Protein AF-A0A3C1B3R8-F1 (afdb_monomer)

Foldseek 3Di:
DPDDDPQVPNDPDDDDPDPVRVVVVQCCCVPVVVDAAADWDDDDPAIHGDDDPPDDPRRSVRNVVVRVVVRVVVVVCVVVVD

Sequence (82 aa):
KGFSSPVVGDADLLVVPNITTGNVLGKCLQYSAGAKMAGIIVGAQIPIVLTSRGASSEEKYLSLALAAMVYTTASAMARTGS

Secondary structure (DSSP, 8-state):
-----TTTT--S----SSHHHHHHHHHHHHHTS-------B-SSSS-B----TT--HHHHHHHHHHHHHHHHHHHHHHHHT-

Radius of gyration: 15.74 Å; Cα contacts (8 Å, |Δi|>4): 49; chains: 1; bounding box: 39×29×40 Å

Structure (mmCIF, N/CA/C/O backbone):
data_AF-A0A3C1B3R8-F1
#
_entry.id   AF-A0A3C1B3R8-F1
#
loop_
_atom_site.group_PDB
_atom_site.id
_atom_site.type_symbo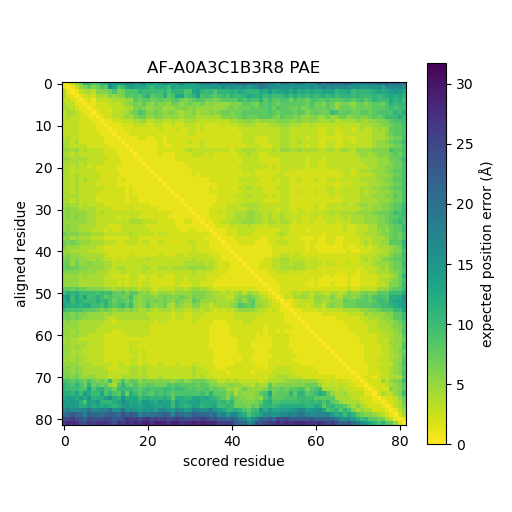l
_atom_site.label_atom_id
_atom_site.label_alt_id
_atom_site.label_comp_id
_atom_site.label_asym_id
_atom_site.label_entity_id
_atom_site.label_seq_id
_atom_site.pdbx_PDB_ins_code
_atom_site.Cartn_x
_atom_site.Cartn_y
_atom_site.Cartn_z
_atom_site.occupancy
_atom_site.B_iso_or_equiv
_atom_site.auth_seq_id
_atom_site.auth_comp_id
_atom_site.auth_asym_id
_atom_site.auth_atom_id
_atom_site.pdbx_PDB_model_num
ATOM 1 N N . LYS A 1 1 ? -2.308 -13.917 -24.569 1.00 68.62 1 LYS A N 1
ATOM 2 C CA . LYS A 1 1 ? -2.333 -15.298 -24.015 1.00 68.62 1 LYS A CA 1
ATOM 3 C C . LYS A 1 1 ? -3.748 -15.913 -23.935 1.00 68.62 1 LYS A C 1
ATOM 5 O O . LYS A 1 1 ? -3.885 -16.931 -23.283 1.00 68.62 1 LYS A O 1
ATOM 10 N N . GLY A 1 2 ? -4.786 -15.359 -24.584 1.00 85.69 2 GLY A N 1
ATOM 11 C CA . GLY A 1 2 ? -6.108 -16.013 -24.667 1.00 85.69 2 GLY A CA 1
ATOM 12 C C . GLY A 1 2 ? -6.840 -16.249 -23.336 1.00 85.69 2 GLY A C 1
ATOM 13 O O . GLY A 1 2 ? -7.724 -17.093 -23.285 1.00 85.69 2 GLY A O 1
ATOM 14 N N . PHE A 1 3 ? -6.472 -15.542 -22.261 1.00 86.31 3 PHE A N 1
ATOM 15 C CA . PHE A 1 3 ? -7.135 -15.672 -20.962 1.00 86.31 3 PHE A CA 1
ATOM 16 C C . PHE A 1 3 ? -8.430 -14.859 -20.937 1.00 86.31 3 PHE A C 1
ATOM 18 O O . PHE A 1 3 ? -8.421 -13.689 -21.313 1.00 86.31 3 PHE A O 1
ATOM 25 N N . SER A 1 4 ? -9.511 -15.475 -20.458 1.00 91.56 4 SER A N 1
ATOM 26 C CA . SER A 1 4 ? -10.784 -14.810 -20.174 1.00 91.56 4 SER A CA 1
ATOM 27 C C . SER A 1 4 ? -10.962 -14.705 -18.660 1.00 91.56 4 SER A C 1
ATOM 29 O O . SER A 1 4 ? -10.909 -15.711 -17.954 1.00 91.56 4 SER A O 1
ATOM 31 N N . SER A 1 5 ? -11.092 -13.479 -18.157 1.00 90.81 5 SER A N 1
ATOM 32 C CA . SER A 1 5 ? -11.379 -13.170 -16.754 1.00 90.81 5 SER A CA 1
ATOM 33 C C . SER A 1 5 ? -11.982 -11.758 -16.667 1.00 90.81 5 SER A C 1
ATOM 35 O O . SER A 1 5 ? -11.662 -10.925 -17.520 1.00 90.81 5 SER A O 1
ATOM 37 N N . 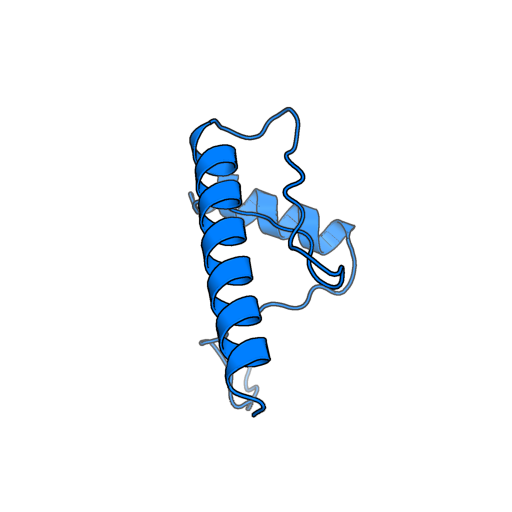PRO A 1 6 ? -12.825 -11.461 -15.660 1.00 93.19 6 PRO A N 1
ATOM 38 C CA . PRO A 1 6 ? -13.447 -10.144 -15.503 1.00 93.19 6 PRO A CA 1
ATOM 39 C C . PRO A 1 6 ? -12.473 -8.966 -15.349 1.00 93.19 6 PRO A C 1
ATOM 41 O O . PRO A 1 6 ? -12.883 -7.833 -15.549 1.00 93.19 6 PRO A O 1
ATOM 44 N N . VAL A 1 7 ? -11.208 -9.220 -14.996 1.00 92.69 7 VAL A N 1
ATOM 45 C CA . VAL A 1 7 ? -10.206 -8.180 -14.668 1.00 92.69 7 VAL A CA 1
ATOM 46 C C . VAL A 1 7 ? -9.007 -8.169 -15.626 1.00 92.69 7 VAL A C 1
ATOM 48 O O . VAL A 1 7 ? -7.932 -7.660 -15.306 1.00 9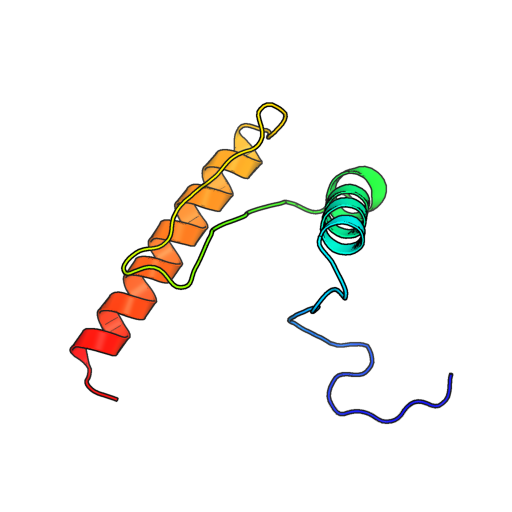2.69 7 VAL A O 1
ATOM 51 N N . VAL A 1 8 ? -9.122 -8.809 -16.796 1.00 93.12 8 VAL A N 1
ATOM 52 C CA . VAL A 1 8 ? -7.999 -8.909 -17.744 1.00 93.12 8 VAL A CA 1
ATOM 53 C C . VAL A 1 8 ? -7.605 -7.526 -18.255 1.00 93.12 8 VAL A C 1
ATOM 55 O O . VAL A 1 8 ? -8.353 -6.896 -18.992 1.00 93.12 8 VAL A O 1
ATOM 58 N N . GLY A 1 9 ? -6.383 -7.104 -17.923 1.00 91.12 9 GLY A N 1
ATOM 59 C CA . GLY A 1 9 ? -5.805 -5.837 -18.381 1.00 91.12 9 GLY A CA 1
ATOM 60 C C . GLY A 1 9 ? -6.266 -4.604 -17.605 1.00 91.12 9 GLY A C 1
ATOM 61 O O . GLY A 1 9 ? -5.726 -3.532 -17.855 1.00 91.12 9 GLY A O 1
ATOM 62 N N . ASP A 1 10 ? -7.192 -4.763 -16.661 1.00 93.88 10 ASP A N 1
ATOM 63 C CA . ASP A 1 10 ? -7.786 -3.669 -15.894 1.00 93.88 10 ASP A CA 1
ATOM 64 C C . ASP A 1 10 ? -8.070 -4.138 -14.460 1.00 93.88 10 ASP A C 1
ATOM 66 O O . ASP A 1 10 ? -9.183 -4.514 -14.101 1.00 93.88 10 ASP A O 1
ATOM 70 N N . ALA A 1 11 ? -7.005 -4.260 -13.667 1.00 94.75 11 ALA A N 1
ATOM 71 C CA . ALA A 1 11 ? -7.079 -4.724 -12.288 1.00 94.75 11 ALA A CA 1
ATOM 72 C C . ALA A 1 11 ? -6.674 -3.599 -11.331 1.00 94.75 11 ALA A C 1
ATOM 74 O O . ALA A 1 11 ? -5.558 -3.090 -11.421 1.00 94.75 11 ALA A O 1
ATOM 75 N N . ASP A 1 12 ? -7.539 -3.290 -10.363 1.00 95.06 12 ASP A N 1
ATOM 76 C CA . ASP A 1 12 ? -7.257 -2.296 -9.318 1.00 95.06 12 ASP A CA 1
ATOM 77 C C . ASP A 1 12 ? -6.307 -2.822 -8.227 1.00 95.06 12 ASP A C 1
ATOM 79 O O . ASP A 1 12 ? -5.601 -2.053 -7.574 1.00 95.06 12 ASP A O 1
ATOM 83 N N . LEU A 1 13 ? -6.290 -4.145 -8.007 1.00 94.00 13 LEU A N 1
ATOM 84 C CA . LEU A 1 13 ? -5.523 -4.798 -6.945 1.00 94.00 13 LEU A CA 1
ATOM 85 C C . LEU A 1 13 ? -4.724 -5.991 -7.473 1.00 94.00 13 LEU A C 1
ATOM 87 O O . LEU A 1 13 ? -5.260 -6.898 -8.110 1.00 94.00 13 LEU A O 1
ATOM 91 N N . LEU A 1 14 ? -3.440 -6.028 -7.116 1.00 95.25 14 LEU A N 1
ATOM 92 C CA . LEU A 1 14 ? -2.537 -7.132 -7.422 1.00 95.25 14 LEU A CA 1
ATOM 93 C C . LEU A 1 14 ? -2.172 -7.884 -6.141 1.00 95.25 14 LEU A C 1
ATOM 95 O O . LEU A 1 14 ? -1.471 -7.359 -5.275 1.00 95.25 14 LEU A O 1
ATOM 99 N N . VAL A 1 15 ? -2.608 -9.139 -6.038 1.00 96.00 15 VAL A N 1
ATOM 100 C CA . VAL A 1 15 ? -2.189 -10.042 -4.960 1.00 96.00 15 VAL A CA 1
ATOM 101 C C . VAL A 1 15 ? -0.927 -10.776 -5.396 1.00 96.00 15 VAL A C 1
ATOM 103 O O . VAL A 1 15 ? -0.900 -11.447 -6.426 1.00 96.00 15 VAL A O 1
ATOM 106 N N . VAL A 1 16 ? 0.134 -10.642 -4.607 1.00 97.75 16 VAL A N 1
ATOM 107 C CA . VAL A 1 16 ? 1.433 -11.256 -4.893 1.00 97.75 16 VAL A CA 1
ATOM 108 C C . VAL A 1 16 ? 1.575 -12.605 -4.183 1.00 97.75 16 VAL A C 1
ATOM 110 O O . VAL A 1 16 ? 1.049 -12.775 -3.085 1.00 97.75 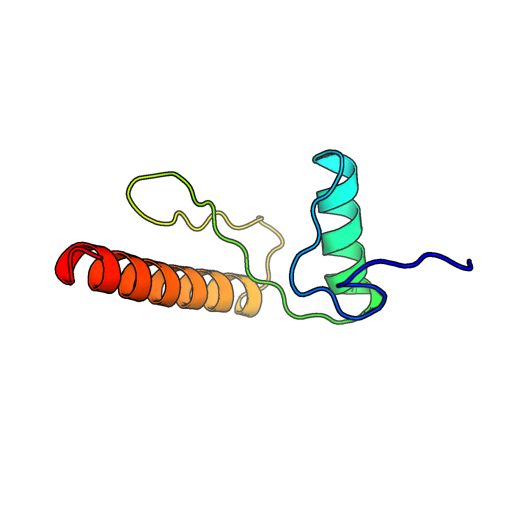16 VAL A O 1
ATOM 113 N N . PRO A 1 17 ? 2.312 -13.571 -4.761 1.00 97.88 17 PRO A N 1
ATOM 114 C CA . PRO A 1 17 ? 2.429 -14.917 -4.196 1.00 97.88 17 PRO A CA 1
ATOM 115 C C . PRO A 1 17 ? 3.254 -14.975 -2.902 1.00 97.88 17 PRO A C 1
ATOM 117 O O . PRO A 1 17 ? 3.116 -15.91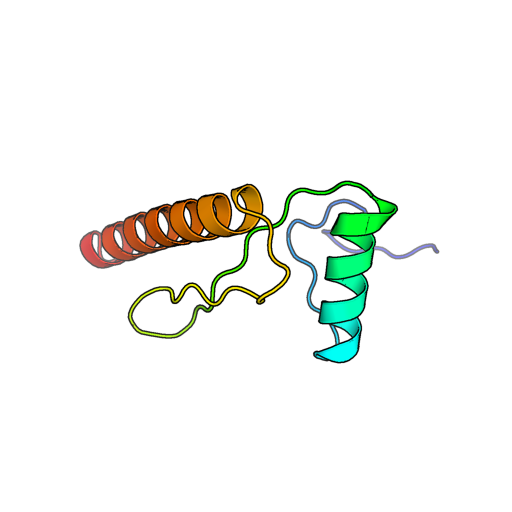9 -2.131 1.00 97.88 17 PRO A O 1
ATOM 120 N N . ASN A 1 18 ? 4.154 -14.012 -2.675 1.00 98.19 18 ASN A N 1
ATOM 121 C CA . ASN A 1 18 ? 4.989 -13.918 -1.477 1.00 98.19 18 ASN A CA 1
ATOM 122 C C . ASN A 1 18 ? 5.601 -12.511 -1.325 1.00 98.19 18 ASN A C 1
ATOM 124 O O . ASN A 1 18 ? 5.542 -11.679 -2.237 1.00 98.19 18 ASN A O 1
ATOM 128 N N . ILE A 1 19 ? 6.234 -12.269 -0.170 1.00 97.00 19 ILE A N 1
ATOM 129 C CA . ILE A 1 19 ? 6.842 -10.978 0.186 1.00 97.00 19 ILE A CA 1
ATOM 130 C C . ILE A 1 19 ? 7.975 -10.559 -0.758 1.00 97.00 19 ILE A C 1
ATOM 132 O O . ILE A 1 19 ? 8.112 -9.376 -1.070 1.00 97.00 19 ILE A O 1
ATOM 136 N N . THR A 1 20 ? 8.768 -11.513 -1.248 1.00 98.00 20 THR A N 1
ATOM 137 C CA . THR A 1 20 ? 9.882 -11.227 -2.156 1.00 98.00 20 TH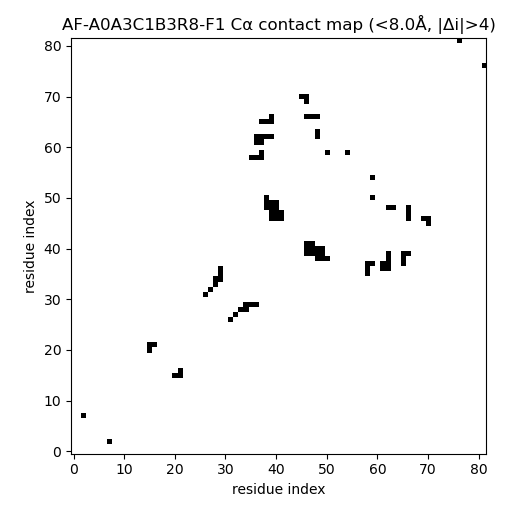R A CA 1
ATOM 138 C C . THR A 1 20 ? 9.352 -10.681 -3.477 1.00 98.00 20 THR A C 1
ATOM 140 O O . THR A 1 20 ? 9.812 -9.634 -3.929 1.00 98.00 20 THR A O 1
ATOM 143 N N . THR A 1 21 ? 8.334 -11.324 -4.056 1.00 98.25 21 THR A N 1
ATOM 144 C CA . THR A 1 21 ? 7.673 -10.847 -5.277 1.00 98.25 21 THR A CA 1
ATOM 145 C C . THR A 1 21 ? 7.028 -9.477 -5.071 1.00 98.25 21 THR A C 1
ATOM 147 O O . THR A 1 21 ? 7.196 -8.607 -5.922 1.00 98.25 21 THR A O 1
ATOM 150 N N . GLY A 1 22 ? 6.360 -9.247 -3.935 1.00 97.06 22 GLY A N 1
ATOM 151 C CA . GLY A 1 22 ? 5.776 -7.941 -3.603 1.00 97.06 22 GLY A CA 1
ATOM 152 C C . GLY A 1 22 ? 6.801 -6.813 -3.523 1.00 97.06 22 GLY A C 1
ATOM 153 O O . GLY A 1 22 ? 6.626 -5.768 -4.145 1.00 97.06 22 GLY A O 1
ATOM 154 N N . ASN A 1 23 ? 7.905 -7.041 -2.811 1.00 95.19 23 ASN A N 1
ATOM 155 C CA . ASN A 1 23 ? 8.978 -6.057 -2.667 1.00 95.19 23 ASN A CA 1
ATOM 156 C C . ASN A 1 23 ? 9.641 -5.728 -4.012 1.00 95.19 23 ASN A C 1
ATOM 158 O O . ASN A 1 23 ? 9.906 -4.564 -4.305 1.00 95.19 23 ASN A O 1
ATOM 162 N N . VAL A 1 24 ? 9.901 -6.746 -4.841 1.00 97.44 24 VAL A N 1
ATOM 163 C CA . VAL A 1 24 ? 10.468 -6.544 -6.182 1.00 97.44 24 VAL A CA 1
ATOM 164 C C . VAL A 1 24 ? 9.498 -5.757 -7.060 1.00 97.44 24 VAL A C 1
ATOM 166 O O . VAL A 1 24 ? 9.907 -4.756 -7.640 1.00 97.44 24 VAL A O 1
ATOM 169 N N . LEU A 1 25 ? 8.217 -6.141 -7.105 1.00 97.12 25 LEU A N 1
ATOM 170 C CA . LEU A 1 25 ? 7.196 -5.437 -7.886 1.00 97.12 25 LEU A CA 1
ATOM 171 C C . LEU A 1 25 ? 7.084 -3.963 -7.477 1.00 97.12 25 LEU A C 1
ATOM 173 O O . LEU A 1 25 ? 7.149 -3.089 -8.339 1.00 97.12 25 LEU A O 1
ATOM 177 N N . GLY A 1 26 ? 6.980 -3.679 -6.174 1.00 94.75 26 GLY A N 1
ATOM 178 C CA . GLY A 1 26 ? 6.894 -2.309 -5.661 1.00 94.75 26 GLY A CA 1
ATOM 179 C C . GLY A 1 26 ? 8.099 -1.455 -6.062 1.00 94.75 26 GLY A C 1
ATOM 180 O O . GLY A 1 26 ? 7.934 -0.333 -6.537 1.00 94.75 26 GLY A O 1
ATOM 181 N N . LYS A 1 27 ? 9.314 -2.011 -5.968 1.00 94.00 27 LYS A N 1
ATOM 182 C CA . LYS A 1 27 ? 10.541 -1.328 -6.403 1.00 94.00 27 LYS A CA 1
ATOM 183 C C . LYS A 1 27 ? 10.601 -1.123 -7.912 1.00 94.00 27 LYS A C 1
ATOM 185 O O . LYS A 1 27 ? 11.021 -0.059 -8.349 1.00 94.00 27 LYS A O 1
ATOM 190 N N . CYS A 1 28 ? 10.182 -2.098 -8.715 1.00 97.31 28 CYS A N 1
ATOM 191 C CA . CYS A 1 28 ? 10.110 -1.936 -10.167 1.00 97.31 28 CYS A CA 1
ATOM 192 C C . CYS A 1 28 ? 9.137 -0.812 -10.549 1.00 97.31 28 CYS A C 1
ATOM 194 O O . CYS A 1 28 ? 9.469 0.028 -11.381 1.00 97.31 28 CYS A O 1
ATOM 196 N N . LEU A 1 29 ? 7.969 -0.743 -9.906 1.00 95.88 29 LEU A N 1
ATOM 197 C CA . LEU A 1 29 ? 7.017 0.345 -10.135 1.00 95.88 29 LEU A CA 1
ATOM 198 C C . LEU A 1 29 ? 7.621 1.702 -9.754 1.00 95.88 29 LEU A C 1
ATOM 200 O O . LEU A 1 29 ? 7.561 2.643 -10.542 1.00 95.88 29 LEU A O 1
ATOM 204 N N . GLN A 1 30 ? 8.260 1.793 -8.588 1.00 93.38 30 GLN A N 1
ATOM 205 C CA . GLN A 1 30 ? 8.852 3.038 -8.102 1.00 93.38 30 GLN A CA 1
ATOM 206 C C . GLN A 1 30 ? 10.036 3.507 -8.961 1.00 93.38 30 GLN A C 1
ATOM 208 O O . GLN A 1 30 ? 10.065 4.650 -9.409 1.00 93.38 30 GLN A O 1
ATOM 213 N N . TYR A 1 31 ? 11.018 2.636 -9.202 1.00 93.50 31 TYR A N 1
ATOM 214 C CA . TYR A 1 31 ? 12.290 3.022 -9.818 1.00 93.50 31 TYR A CA 1
ATOM 215 C C . TYR A 1 31 ? 12.310 2.891 -11.340 1.00 93.50 31 TYR A C 1
ATOM 217 O O . TYR A 1 31 ? 13.052 3.618 -11.992 1.00 93.50 31 TYR A O 1
ATOM 225 N N . SER A 1 32 ? 11.537 1.966 -11.915 1.00 97.19 32 SER A N 1
ATOM 226 C CA . SER A 1 32 ? 11.534 1.729 -13.365 1.00 97.19 32 SER A CA 1
ATOM 227 C C . SER A 1 32 ? 10.335 2.366 -14.060 1.00 97.19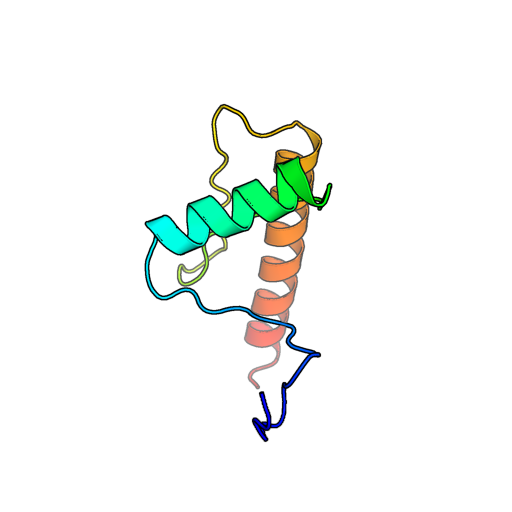 32 SER A C 1
ATOM 229 O O . SER A 1 32 ? 10.486 2.853 -15.175 1.00 97.19 32 SER A O 1
ATOM 231 N N . ALA A 1 33 ? 9.164 2.387 -13.418 1.00 97.12 33 ALA A N 1
ATOM 232 C CA . ALA A 1 33 ? 7.957 2.998 -13.983 1.00 97.12 33 ALA A CA 1
ATOM 233 C C . ALA A 1 33 ? 7.681 4.422 -13.460 1.00 97.12 33 ALA A C 1
ATOM 235 O O . ALA A 1 33 ? 6.746 5.065 -13.928 1.00 97.12 33 ALA A O 1
ATOM 236 N N . GLY A 1 34 ? 8.474 4.922 -12.502 1.00 94.62 34 GLY A N 1
ATOM 237 C CA . GLY A 1 34 ? 8.309 6.264 -11.932 1.00 94.62 34 GLY A CA 1
ATOM 238 C C . GLY A 1 34 ? 7.019 6.441 -11.125 1.00 94.62 34 GLY A C 1
ATOM 239 O O . GLY A 1 34 ? 6.534 7.562 -10.972 1.00 94.62 34 GLY A O 1
ATOM 240 N N . ALA A 1 35 ? 6.432 5.347 -10.635 1.00 95.81 35 ALA A N 1
ATOM 241 C CA . ALA A 1 35 ? 5.200 5.396 -9.866 1.00 95.81 35 ALA A CA 1
ATOM 242 C C . ALA A 1 35 ? 5.422 6.060 -8.499 1.00 95.81 35 ALA A C 1
ATOM 244 O O . ALA A 1 35 ? 6.438 5.845 -7.832 1.00 95.81 35 ALA A O 1
ATOM 245 N N . LYS A 1 36 ? 4.420 6.818 -8.043 1.00 95.12 36 LYS A N 1
ATOM 246 C CA . LYS A 1 36 ? 4.360 7.287 -6.655 1.00 95.12 36 LYS A CA 1
ATOM 247 C C . LYS A 1 36 ? 3.973 6.131 -5.743 1.00 95.12 36 LYS A C 1
ATOM 249 O O . LYS A 1 36 ? 3.162 5.288 -6.118 1.00 95.12 36 LYS A O 1
ATOM 254 N N . MET A 1 37 ? 4.540 6.113 -4.542 1.00 94.62 37 MET A N 1
ATOM 255 C CA . MET A 1 37 ? 4.338 5.032 -3.583 1.00 94.62 37 MET A CA 1
ATOM 256 C C . MET A 1 37 ? 3.686 5.550 -2.302 1.00 94.62 37 MET A C 1
ATOM 258 O O . MET A 1 37 ? 4.012 6.635 -1.823 1.00 94.62 37 MET A O 1
ATOM 262 N N . ALA A 1 38 ? 2.777 4.751 -1.752 1.00 95.94 38 ALA A N 1
ATOM 263 C CA . ALA A 1 38 ? 2.184 4.934 -0.435 1.00 95.94 38 ALA A CA 1
ATOM 264 C C . ALA A 1 38 ? 1.881 3.553 0.155 1.00 95.94 38 ALA A C 1
ATOM 266 O O . ALA A 1 38 ? 1.400 2.672 -0.558 1.00 95.94 38 ALA A O 1
ATOM 267 N N . GLY A 1 39 ? 2.161 3.358 1.442 1.00 95.00 39 GLY A N 1
ATOM 268 C CA . GLY A 1 39 ? 2.005 2.064 2.097 1.00 95.00 39 GLY A CA 1
ATOM 269 C C . GLY A 1 39 ? 1.457 2.192 3.510 1.00 95.00 39 GLY A C 1
ATOM 270 O O . GLY A 1 39 ? 1.940 2.991 4.311 1.00 95.00 39 GLY A O 1
ATOM 271 N N . ILE A 1 40 ? 0.460 1.369 3.821 1.00 97.00 40 ILE A N 1
ATOM 272 C CA . ILE A 1 40 ? -0.105 1.223 5.163 1.00 97.00 40 ILE A CA 1
ATOM 273 C C . ILE A 1 40 ? -0.264 -0.260 5.492 1.00 97.00 40 ILE A C 1
ATOM 275 O O . ILE A 1 40 ? -0.445 -1.092 4.603 1.00 97.00 40 ILE A O 1
ATOM 279 N N . ILE A 1 41 ? -0.226 -0.585 6.778 1.00 96.94 41 ILE A N 1
ATOM 280 C CA . ILE A 1 41 ? -0.613 -1.891 7.302 1.00 96.94 41 ILE A CA 1
ATOM 281 C C . ILE A 1 41 ? -2.072 -1.792 7.751 1.00 96.94 41 ILE A C 1
ATOM 283 O O . ILE A 1 41 ? -2.446 -0.876 8.489 1.00 96.94 41 ILE A O 1
ATOM 287 N N . VAL A 1 42 ? -2.884 -2.743 7.297 1.00 94.44 42 VAL A N 1
ATOM 288 C CA . VAL A 1 42 ? -4.318 -2.866 7.599 1.00 94.44 42 VAL A CA 1
ATOM 289 C C . VAL A 1 42 ? -4.602 -4.171 8.351 1.00 94.44 42 VAL A C 1
ATOM 291 O O . VAL A 1 42 ? -3.740 -5.045 8.425 1.00 94.44 42 VAL A O 1
ATOM 294 N N . GLY A 1 43 ? -5.803 -4.303 8.921 1.00 92.38 43 GLY A N 1
ATOM 295 C CA . GLY A 1 43 ? -6.237 -5.481 9.691 1.00 92.38 43 GLY A CA 1
ATOM 296 C C . GLY A 1 43 ? -6.126 -5.330 11.214 1.00 92.38 43 GLY A C 1
ATOM 297 O O . GLY A 1 43 ? -6.702 -6.127 11.948 1.00 92.38 43 GLY A O 1
ATOM 298 N N . ALA A 1 44 ? -5.442 -4.290 11.696 1.00 93.88 44 ALA A N 1
ATOM 299 C CA . ALA A 1 44 ? -5.529 -3.837 13.085 1.00 93.88 44 ALA A CA 1
ATOM 300 C C . ALA A 1 44 ? -6.761 -2.929 13.299 1.00 93.88 44 ALA A C 1
ATOM 302 O O . ALA A 1 44 ? -7.459 -2.587 12.346 1.00 93.88 44 ALA A O 1
ATOM 303 N N . GLN A 1 45 ? -7.007 -2.495 14.545 1.00 91.69 45 GLN A N 1
ATOM 304 C CA . GLN A 1 45 ? -8.108 -1.568 14.870 1.00 91.69 45 GLN A CA 1
ATOM 305 C C . GLN A 1 45 ? -8.000 -0.217 14.143 1.00 91.69 45 GLN A C 1
ATOM 307 O O . GLN A 1 45 ? -9.014 0.420 13.873 1.00 91.69 45 GLN A O 1
ATOM 312 N N . ILE A 1 46 ? -6.778 0.217 13.830 1.00 94.56 46 ILE A N 1
ATOM 313 C CA . ILE A 1 46 ? -6.475 1.452 13.101 1.00 94.56 46 ILE A CA 1
ATOM 314 C C . ILE A 1 46 ? -5.341 1.194 12.093 1.00 94.56 46 ILE A C 1
ATOM 316 O O . ILE A 1 46 ? -4.534 0.287 12.323 1.00 94.56 46 ILE A O 1
ATOM 320 N N . PRO A 1 47 ? -5.249 1.954 10.983 1.00 97.00 47 PRO A N 1
ATOM 321 C CA . PRO A 1 47 ? -4.165 1.797 10.016 1.00 97.00 47 PRO A CA 1
ATOM 322 C C . PRO A 1 47 ? -2.818 2.201 10.624 1.00 97.00 47 PRO A C 1
ATOM 324 O O . PRO A 1 47 ? -2.720 3.193 11.346 1.00 97.00 47 PRO A O 1
ATOM 327 N N . ILE A 1 48 ? -1.766 1.451 10.295 1.00 97.62 48 ILE A N 1
ATOM 328 C CA . ILE A 1 48 ? -0.408 1.695 10.796 1.00 97.62 48 ILE A CA 1
ATOM 329 C C . ILE A 1 48 ? 0.488 2.083 9.623 1.00 97.62 48 ILE A C 1
ATOM 331 O O . ILE A 1 48 ? 0.612 1.342 8.648 1.00 97.62 48 ILE A O 1
ATOM 335 N N . VAL A 1 49 ? 1.143 3.238 9.722 1.00 97.38 49 VAL A N 1
ATOM 336 C CA . VAL A 1 49 ? 2.136 3.679 8.737 1.00 97.38 49 VAL A CA 1
ATOM 337 C C . VAL A 1 49 ? 3.503 3.134 9.135 1.00 97.38 49 VAL A C 1
ATOM 339 O O . VAL A 1 49 ? 4.021 3.469 10.199 1.00 97.38 49 VAL A O 1
ATOM 342 N N . LEU A 1 50 ? 4.100 2.315 8.268 1.00 95.06 50 LEU A N 1
ATOM 343 C CA . LEU A 1 50 ? 5.453 1.790 8.442 1.00 95.06 50 LEU A CA 1
ATOM 344 C C . LEU A 1 50 ? 6.306 2.176 7.234 1.00 95.06 50 LEU A C 1
ATOM 346 O O . LEU A 1 50 ? 6.114 1.666 6.135 1.00 95.06 50 LEU A O 1
ATOM 350 N N . THR A 1 51 ? 7.262 3.078 7.440 1.00 89.56 51 THR A N 1
ATOM 351 C CA . THR A 1 51 ? 8.092 3.613 6.353 1.00 89.56 51 THR A CA 1
ATOM 352 C C . THR A 1 51 ? 9.453 2.937 6.312 1.00 89.56 51 THR A C 1
ATOM 354 O O . THR A 1 51 ? 10.081 2.732 7.352 1.00 89.56 51 THR A O 1
ATOM 357 N N . SER A 1 52 ? 9.970 2.687 5.110 1.00 86.12 52 SER A N 1
ATOM 358 C CA . SER A 1 52 ? 11.368 2.287 4.940 1.00 86.12 52 SER A CA 1
ATOM 359 C C . SER A 1 52 ? 12.312 3.460 5.214 1.00 86.12 52 SER A C 1
ATOM 361 O O . SER A 1 52 ? 12.005 4.612 4.914 1.00 86.12 52 SER A O 1
ATOM 363 N N . ARG A 1 53 ? 13.520 3.178 5.719 1.00 88.81 53 ARG A N 1
ATOM 364 C CA . ARG A 1 53 ? 14.572 4.199 5.906 1.00 88.81 53 ARG A CA 1
ATOM 365 C C . ARG A 1 53 ? 14.891 4.969 4.616 1.00 88.81 53 ARG A C 1
ATOM 367 O O . ARG A 1 53 ? 15.184 6.155 4.685 1.00 88.81 53 ARG A O 1
ATOM 374 N N . GLY A 1 54 ? 14.824 4.299 3.465 1.00 85.75 54 GLY A N 1
ATOM 375 C CA . GLY A 1 54 ? 15.059 4.900 2.148 1.00 85.75 54 GLY A CA 1
ATOM 376 C C . GLY A 1 54 ? 13.847 5.598 1.522 1.00 85.75 54 GLY A C 1
ATOM 377 O O . GLY A 1 54 ? 13.972 6.088 0.407 1.00 85.75 54 GLY A O 1
ATOM 378 N N . ALA A 1 55 ? 12.692 5.632 2.198 1.00 89.81 55 ALA A N 1
ATOM 379 C CA . ALA A 1 55 ? 11.489 6.266 1.665 1.00 89.81 55 ALA A CA 1
ATOM 380 C C . ALA A 1 55 ? 11.675 7.784 1.545 1.00 89.81 55 ALA A C 1
ATOM 382 O O . ALA A 1 55 ? 12.182 8.438 2.469 1.00 89.81 55 ALA A O 1
ATOM 383 N N . SER A 1 56 ? 11.225 8.344 0.422 1.00 93.06 56 SER A N 1
ATOM 384 C CA . SER A 1 56 ? 11.245 9.789 0.187 1.00 93.06 56 SER A CA 1
ATOM 385 C C . SER A 1 56 ? 10.275 10.517 1.125 1.00 93.06 56 SER A C 1
ATOM 387 O O . SER A 1 56 ? 9.362 9.921 1.700 1.00 93.06 56 SER A O 1
ATOM 389 N N . SER A 1 57 ? 10.445 11.832 1.282 1.00 95.75 57 SER A N 1
ATOM 390 C CA . SER A 1 57 ? 9.490 12.647 2.046 1.00 95.75 57 SER A CA 1
ATOM 391 C C . SER A 1 57 ? 8.079 12.600 1.445 1.00 95.75 57 SER A C 1
ATOM 393 O O . SER A 1 57 ? 7.106 12.598 2.195 1.00 95.75 57 SER A O 1
ATOM 395 N N . GLU A 1 58 ? 7.966 12.503 0.114 1.00 96.06 58 GLU A N 1
ATOM 396 C CA . GLU A 1 58 ? 6.680 12.354 -0.578 1.00 96.06 58 GLU A CA 1
ATOM 397 C C . GLU A 1 58 ? 6.018 11.010 -0.243 1.00 96.06 58 GLU A C 1
ATOM 399 O O . GLU A 1 58 ? 4.856 10.992 0.145 1.00 96.06 58 GLU A O 1
ATOM 404 N N . GLU A 1 59 ? 6.756 9.896 -0.300 1.00 95.81 59 GLU A N 1
ATOM 405 C CA . GLU A 1 59 ? 6.231 8.562 0.034 1.00 95.81 59 GLU A CA 1
ATOM 406 C C . GLU A 1 59 ? 5.709 8.501 1.478 1.00 95.81 59 GLU A C 1
ATOM 408 O O . GLU A 1 59 ? 4.630 7.964 1.748 1.00 95.81 59 GLU A O 1
ATOM 413 N N . LYS A 1 60 ? 6.442 9.112 2.417 1.00 96.12 60 LYS A N 1
ATOM 414 C CA . LYS A 1 60 ? 6.024 9.214 3.824 1.00 96.12 60 LYS A CA 1
ATOM 415 C C . LYS A 1 60 ? 4.742 10.031 3.971 1.00 96.12 60 LYS A C 1
ATOM 417 O O . LYS A 1 60 ? 3.823 9.603 4.667 1.00 96.12 60 LYS A O 1
ATOM 422 N N . TYR A 1 61 ? 4.670 11.184 3.306 1.00 97.50 61 TYR A N 1
ATOM 423 C CA . TYR A 1 61 ? 3.492 12.049 3.332 1.00 97.50 61 TYR A CA 1
ATOM 424 C C . TYR A 1 61 ? 2.260 11.358 2.737 1.00 97.50 61 TYR A C 1
ATOM 426 O O . TYR A 1 61 ? 1.207 11.332 3.372 1.00 97.50 61 TYR A O 1
ATOM 434 N N . LEU A 1 62 ? 2.395 10.738 1.561 1.00 97.69 62 LEU A N 1
ATOM 435 C CA . LEU A 1 62 ? 1.293 10.031 0.908 1.00 97.69 62 LEU A CA 1
ATOM 436 C C . LEU A 1 62 ? 0.813 8.837 1.738 1.00 97.69 62 LEU A C 1
ATOM 438 O O . LEU A 1 62 ? -0.388 8.592 1.809 1.00 97.69 62 LEU A O 1
ATOM 442 N N . SER A 1 63 ? 1.718 8.135 2.424 1.00 97.69 63 SER A N 1
ATOM 443 C CA . SER A 1 63 ? 1.351 7.044 3.337 1.00 97.69 63 SER A CA 1
ATOM 444 C C . SER A 1 63 ? 0.536 7.539 4.540 1.00 97.69 63 SER A C 1
ATOM 446 O O . SER A 1 63 ? -0.441 6.898 4.925 1.00 97.69 63 SER A O 1
ATOM 448 N N . LEU A 1 64 ? 0.879 8.704 5.105 1.00 97.75 64 LEU A N 1
ATOM 449 C CA . LEU A 1 64 ? 0.094 9.343 6.171 1.00 97.75 64 LEU A CA 1
ATOM 450 C C . LEU A 1 64 ? -1.282 9.800 5.673 1.00 97.75 64 LEU A C 1
ATOM 452 O O . LEU A 1 64 ? -2.288 9.544 6.334 1.00 97.75 64 LEU A O 1
ATOM 456 N N . ALA A 1 65 ? -1.335 10.438 4.502 1.00 97.62 65 ALA A N 1
ATOM 457 C CA . ALA A 1 65 ? -2.590 10.858 3.885 1.00 97.62 65 ALA A CA 1
ATOM 458 C C . ALA A 1 65 ? -3.503 9.653 3.610 1.00 97.62 65 ALA A C 1
ATOM 460 O O . ALA A 1 65 ? -4.685 9.679 3.952 1.00 97.62 6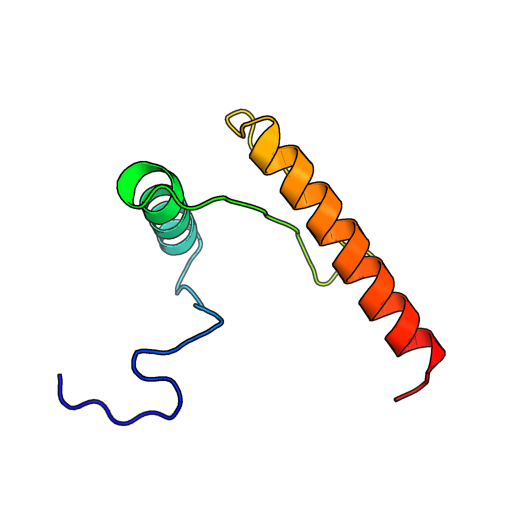5 ALA A O 1
ATOM 461 N N . LEU A 1 66 ? -2.941 8.564 3.076 1.00 97.00 66 LEU A N 1
ATOM 462 C CA . LEU A 1 66 ? -3.656 7.312 2.852 1.00 97.00 66 LEU A CA 1
ATOM 463 C C . LEU A 1 66 ? -4.208 6.735 4.161 1.00 97.00 66 LEU A C 1
ATOM 465 O O . LEU A 1 66 ? -5.382 6.375 4.218 1.00 97.00 66 LEU A O 1
ATOM 469 N N . ALA A 1 67 ? -3.404 6.699 5.228 1.00 97.50 67 ALA A N 1
ATOM 470 C CA . ALA A 1 67 ? -3.855 6.218 6.532 1.00 97.50 67 ALA A CA 1
ATOM 471 C C . ALA A 1 67 ? -5.025 7.052 7.083 1.00 97.50 67 ALA A C 1
ATOM 473 O O . ALA A 1 67 ? -6.010 6.487 7.558 1.00 97.50 67 ALA A O 1
ATOM 474 N N . ALA A 1 68 ? -4.957 8.382 6.972 1.00 96.94 68 ALA A N 1
ATOM 475 C CA . ALA A 1 68 ? -6.025 9.279 7.410 1.00 96.94 68 ALA A CA 1
ATOM 476 C C . ALA A 1 68 ? -7.330 9.069 6.623 1.00 96.94 68 ALA A C 1
ATOM 478 O O . ALA A 1 68 ? -8.411 9.026 7.219 1.00 96.94 68 ALA A O 1
ATOM 479 N N . MET A 1 69 ? -7.238 8.889 5.300 1.00 96.12 69 MET A N 1
ATOM 480 C CA . MET A 1 69 ? -8.401 8.592 4.460 1.00 96.12 69 MET A CA 1
ATOM 481 C C . MET A 1 69 ? -9.033 7.253 4.841 1.00 96.12 69 MET A C 1
ATOM 483 O O . MET A 1 69 ? -10.233 7.192 5.098 1.00 96.12 69 MET A O 1
ATOM 487 N N . VAL A 1 70 ? -8.225 6.194 4.954 1.00 95.06 70 VAL A N 1
ATOM 488 C CA . VAL A 1 70 ? -8.711 4.849 5.296 1.00 95.06 70 VAL A CA 1
ATOM 489 C C . VAL A 1 70 ? -9.350 4.825 6.684 1.00 95.06 70 VAL A C 1
ATOM 491 O O . VAL A 1 70 ? -10.438 4.272 6.841 1.00 95.06 70 VAL A O 1
ATOM 494 N N . TYR A 1 71 ? -8.734 5.473 7.678 1.00 94.94 71 TYR A N 1
ATOM 495 C CA . TYR A 1 71 ? -9.310 5.598 9.019 1.00 94.94 71 TYR A CA 1
ATOM 496 C C . TYR A 1 71 ? -10.666 6.312 8.999 1.00 94.94 71 TYR A C 1
ATOM 498 O O . TYR A 1 71 ? -11.613 5.867 9.651 1.00 94.94 71 TYR A O 1
ATOM 506 N N . THR A 1 72 ? -10.775 7.403 8.239 1.00 92.38 72 THR A N 1
ATOM 507 C CA . THR A 1 72 ? -12.013 8.184 8.136 1.00 92.38 72 THR A CA 1
ATOM 508 C C . THR A 1 72 ? -13.133 7.365 7.501 1.00 92.38 72 THR A C 1
ATOM 510 O O . THR A 1 72 ? -14.234 7.326 8.050 1.00 92.38 72 THR A O 1
ATOM 513 N N . THR A 1 73 ? -12.847 6.657 6.404 1.00 88.00 73 THR A N 1
ATOM 514 C CA . THR A 1 73 ? -13.817 5.783 5.730 1.00 88.00 73 THR A CA 1
ATOM 515 C C . THR A 1 73 ? -14.264 4.641 6.637 1.00 88.00 73 THR A C 1
ATOM 517 O O . THR A 1 73 ? -15.463 4.458 6.836 1.00 88.00 73 THR A O 1
ATOM 520 N N . ALA A 1 74 ? -13.329 3.922 7.266 1.00 83.50 74 ALA A N 1
ATOM 521 C CA . ALA A 1 74 ? -13.659 2.830 8.183 1.00 83.50 74 ALA A CA 1
ATOM 522 C C . ALA A 1 74 ? -14.491 3.318 9.383 1.00 83.50 74 ALA A C 1
ATOM 524 O O . ALA A 1 74 ? -15.495 2.705 9.745 1.00 83.50 74 ALA A O 1
ATOM 525 N N . SER A 1 75 ? -14.128 4.468 9.959 1.00 82.25 75 SER A N 1
ATOM 526 C CA . SER A 1 75 ? -14.869 5.086 11.064 1.00 82.25 75 SER A CA 1
ATOM 527 C C . SER A 1 75 ? -16.263 5.562 10.654 1.00 82.25 75 SER A C 1
ATOM 529 O O . SER A 1 75 ? -17.154 5.628 11.499 1.00 82.25 75 SER A O 1
ATOM 531 N N . ALA A 1 76 ? -16.456 5.967 9.396 1.00 78.81 76 ALA A N 1
ATOM 532 C CA . ALA A 1 76 ? -17.767 6.327 8.866 1.00 78.81 76 ALA A CA 1
ATOM 533 C C . ALA A 1 76 ? -18.643 5.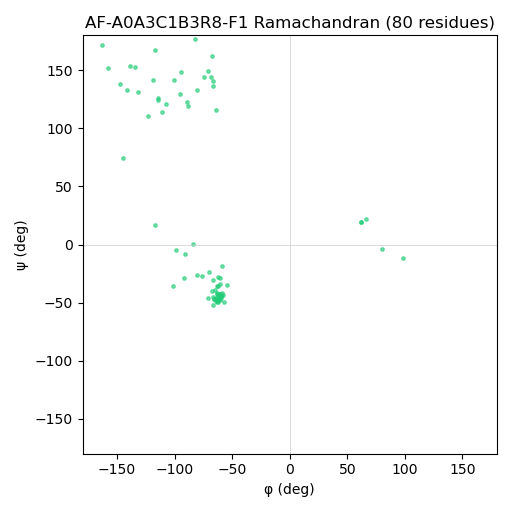079 8.692 1.00 78.81 76 ALA A C 1
ATOM 535 O O . ALA A 1 76 ? -19.769 5.072 9.179 1.00 78.81 76 ALA A O 1
ATOM 536 N N . MET A 1 77 ? -18.096 4.005 8.111 1.00 77.44 77 MET A N 1
ATOM 537 C CA . MET A 1 77 ? -18.799 2.725 7.948 1.00 77.44 77 MET A CA 1
ATOM 538 C C . MET A 1 77 ? -19.224 2.131 9.298 1.00 77.44 77 MET A C 1
ATOM 540 O O . MET A 1 77 ? -20.379 1.749 9.473 1.00 77.44 77 MET A O 1
ATOM 544 N N . ALA A 1 78 ? -18.333 2.160 10.296 1.00 77.81 78 ALA A N 1
ATOM 545 C CA . ALA A 1 78 ? -18.640 1.710 11.656 1.00 77.81 78 ALA A CA 1
ATOM 546 C C . ALA A 1 78 ? -19.760 2.528 12.330 1.00 77.81 78 ALA A C 1
ATOM 548 O O . ALA A 1 78 ? -20.482 2.005 13.175 1.00 77.81 78 ALA A O 1
ATOM 549 N N . ARG A 1 79 ? -19.927 3.805 11.957 1.00 71.94 79 ARG A N 1
ATOM 550 C CA . ARG A 1 79 ? -21.008 4.669 12.458 1.00 71.94 79 ARG A CA 1
ATOM 551 C C . ARG A 1 79 ? -22.344 4.436 11.752 1.00 71.94 79 ARG A C 1
ATOM 553 O O . ARG A 1 79 ? -23.378 4.712 12.350 1.00 71.94 79 ARG A O 1
ATOM 560 N N . THR A 1 80 ? -22.340 3.953 10.510 1.00 75.19 80 THR A N 1
ATOM 561 C CA . THR A 1 80 ? -23.561 3.744 9.715 1.00 75.19 80 THR A CA 1
ATOM 562 C C . THR A 1 80 ? -24.182 2.354 9.858 1.00 75.19 80 THR A C 1
ATOM 564 O O . THR A 1 80 ? -25.292 2.159 9.376 1.00 75.19 80 THR A O 1
ATOM 567 N N . GLY A 1 81 ? -23.521 1.406 10.535 1.00 59.44 81 GLY A N 1
ATOM 568 C CA . GLY A 1 81 ? -24.099 0.097 10.880 1.00 59.44 81 GLY A CA 1
ATOM 569 C C . GLY A 1 81 ? -24.495 -0.790 9.691 1.00 59.44 81 GLY A C 1
ATOM 570 O O . GLY A 1 81 ? -25.305 -1.696 9.874 1.00 59.44 81 GLY A O 1
ATOM 571 N N . SER A 1 82 ? -23.955 -0.519 8.498 1.00 51.84 82 SER A N 1
ATOM 572 C CA . SER A 1 82 ? -24.131 -1.337 7.291 1.00 51.84 82 SER A CA 1
ATOM 573 C C . SER A 1 82 ? -22.940 -2.247 7.049 1.00 51.84 82 SER A C 1
ATOM 575 O O . SER A 1 82 ? -21.813 -1.865 7.433 1.00 51.84 82 SER A O 1
#

pLDDT: mean 91.94, std 8.46, range [51.84, 98.25]

Nearest PDB structures (foldseek):
  1bjj-assembly1_A  TM=4.947E-01  e=4.443E+00  Gloydius halys
  1oyf-assembly1_A  TM=2.756E-01  e=8.694E+00  Daboia russelii pulchella

Mean predicted aligned error: 4.82 Å

Solvent-accessible surface area (backbone atoms only — not comparable to full-atom values): 5232 Å² total; per-residue (Å²): 135,90,79,87,60,100,48,72,97,62,66,96,73,86,88,60,97,44,69,68,58,42,54,51,52,54,47,44,36,40,76,72,67,66,43,87,57,64,51,66,46,75,90,60,101,59,62,43,75,72,78,61,92,85,55,50,74,64,34,53,49,44,13,50,54,50,36,54,52,52,45,52,52,54,56,48,44,70,71,66,78,113